Protein AF-A0A8S3AF58-F1 (afdb_monomer)

Organism: NCBI:txid392030

Secondary structure (DSSP, 8-state):
-HHHHHHHHTTGGGGS-HHHHHHHHHHT----------HHHHHHH--HHHHHHHHHHHTT--

Mean 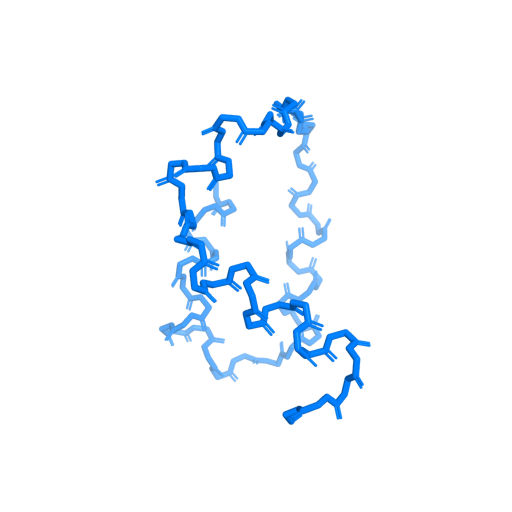predicted aligned error: 7.17 Å

Solvent-accessible surface area (backbone atoms only — not comparable to full-atom values): 3980 Å² total; per-residue (Å²): 111,66,70,63,53,59,61,33,44,83,55,83,45,58,84,53,56,69,68,61,52,51,51,56,61,63,69,62,72,62,90,72,82,76,72,81,88,49,72,71,57,47,66,72,75,46,54,77,65,57,53,53,50,52,55,32,52,77,66,64,75,107

pLDDT: mean 84.44, std 9.33, range [60.5, 95.44]

Sequence (62 aa):
FRRRLLSLLGFQFRTFTPGMVLNLIQQAVYPETKEDFTASLIEQNFTDYDLRRLESYTRNLV

InterPro domains:
  IPR027992 Possible tRNA binding domain [PF13725] (1-62)

Radius of gyration: 16.05 Å; Cα contacts (8 Å, |Δi|>4): 10; chains: 1; bounding box: 37×23×33 Å

Foldseek 3Di:
DLVVLVVCCVPVCVPPDPVVSVVVNVVPDDPDPPDDDDPVVCVVPDDPVRVVVVVCVVVVVD

Structure (mmCIF, N/CA/C/O backbone):
data_AF-A0A8S3AF58-F1
#
_entry.id   AF-A0A8S3AF58-F1
#
loop_
_atom_site.group_PDB
_atom_site.id
_atom_site.type_symbol
_atom_site.label_atom_id
_atom_site.label_alt_id
_atom_site.label_comp_id
_atom_site.label_asym_id
_atom_site.label_entity_id
_atom_site.label_seq_id
_atom_site.pdbx_PDB_ins_code
_atom_site.Cartn_x
_atom_site.Cartn_y
_atom_site.Cartn_z
_atom_site.occupancy
_atom_site.B_iso_or_equiv
_atom_site.auth_seq_id
_atom_site.auth_comp_id
_atom_site.auth_asym_id
_atom_site.auth_atom_id
_atom_site.pdbx_PDB_model_num
ATOM 1 N N . PHE A 1 1 ? 18.841 3.594 2.301 1.00 70.50 1 PHE A N 1
ATOM 2 C CA . PHE A 1 1 ? 18.656 2.995 0.957 1.00 70.50 1 PHE A CA 1
ATOM 3 C C . PHE A 1 1 ? 17.250 2.408 0.749 1.00 70.50 1 PHE A C 1
ATOM 5 O O . PHE A 1 1 ? 16.656 2.690 -0.285 1.00 70.50 1 PHE A O 1
ATOM 12 N N . ARG A 1 2 ? 16.662 1.702 1.738 1.00 77.88 2 ARG A N 1
ATOM 13 C CA . ARG A 1 2 ? 15.322 1.067 1.658 1.00 77.88 2 ARG A CA 1
ATOM 14 C C . ARG A 1 2 ? 14.200 1.961 1.104 1.00 77.88 2 ARG A C 1
ATOM 16 O O . ARG A 1 2 ? 13.557 1.568 0.141 1.00 77.88 2 ARG A O 1
ATOM 23 N N . ARG A 1 3 ? 13.997 3.175 1.640 1.00 80.06 3 ARG A N 1
ATOM 24 C CA . ARG A 1 3 ? 12.936 4.099 1.165 1.00 80.06 3 ARG A CA 1
ATOM 25 C C . ARG A 1 3 ? 13.055 4.423 -0.330 1.00 80.06 3 ARG A C 1
ATOM 27 O O . ARG A 1 3 ? 12.072 4.32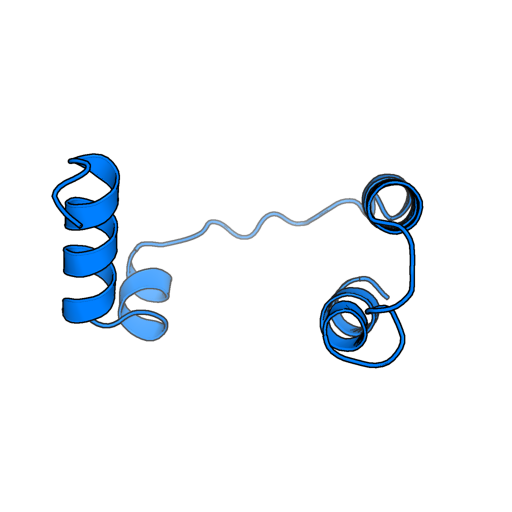6 -1.048 1.00 80.06 3 ARG A O 1
ATOM 34 N N . ARG A 1 4 ? 14.268 4.728 -0.809 1.00 84.38 4 ARG A N 1
ATOM 35 C CA . ARG A 1 4 ? 14.532 4.996 -2.235 1.00 84.38 4 ARG A CA 1
ATOM 36 C C . ARG A 1 4 ? 14.303 3.753 -3.094 1.00 84.38 4 ARG A C 1
ATOM 38 O O . ARG A 1 4 ? 13.740 3.874 -4.173 1.00 84.38 4 ARG A O 1
ATOM 45 N N . LEU A 1 5 ? 14.712 2.578 -2.610 1.00 84.88 5 LEU A N 1
ATOM 46 C CA . LEU A 1 5 ? 14.465 1.312 -3.301 1.00 84.88 5 LEU A CA 1
ATOM 47 C C . LEU A 1 5 ? 12.962 1.057 -3.458 1.00 84.88 5 LEU A C 1
ATOM 49 O O . LEU A 1 5 ? 12.524 0.795 -4.571 1.00 84.88 5 LEU A O 1
ATOM 53 N N . LEU A 1 6 ? 12.176 1.214 -2.384 1.00 85.88 6 LEU A N 1
ATOM 54 C CA . LEU A 1 6 ? 10.715 1.071 -2.417 1.00 85.88 6 LEU A CA 1
ATOM 55 C C . LEU A 1 6 ? 10.067 2.054 -3.397 1.00 85.88 6 LEU A C 1
ATOM 57 O O . LEU A 1 6 ? 9.215 1.654 -4.184 1.00 85.88 6 LEU A O 1
ATOM 61 N N . SER A 1 7 ? 10.515 3.314 -3.413 1.00 88.12 7 SER A N 1
ATOM 62 C CA . SER A 1 7 ? 10.032 4.292 -4.391 1.00 88.12 7 SER A CA 1
ATOM 63 C C . SER A 1 7 ? 10.334 3.876 -5.830 1.00 88.12 7 SER A C 1
ATOM 65 O O . SER A 1 7 ? 9.505 4.103 -6.697 1.00 88.12 7 SER A O 1
ATOM 67 N N . LEU A 1 8 ? 11.477 3.239 -6.106 1.00 89.25 8 LEU A N 1
ATOM 68 C CA . LEU A 1 8 ? 11.853 2.818 -7.461 1.00 89.25 8 LEU A CA 1
ATOM 69 C C . LEU A 1 8 ? 11.113 1.562 -7.956 1.00 89.25 8 LEU A C 1
ATOM 71 O O . LEU A 1 8 ? 11.104 1.335 -9.168 1.00 89.25 8 LEU A O 1
ATOM 75 N N . LEU A 1 9 ? 10.451 0.795 -7.074 1.00 87.44 9 LEU A N 1
ATOM 76 C CA . LEU A 1 9 ? 9.653 -0.387 -7.451 1.00 87.44 9 LEU A CA 1
ATOM 77 C C . LEU A 1 9 ? 8.516 -0.049 -8.418 1.00 87.44 9 LEU A C 1
ATOM 79 O O . LEU A 1 9 ? 8.254 -0.808 -9.346 1.00 87.44 9 LEU A O 1
ATOM 83 N N . GLY A 1 10 ? 7.881 1.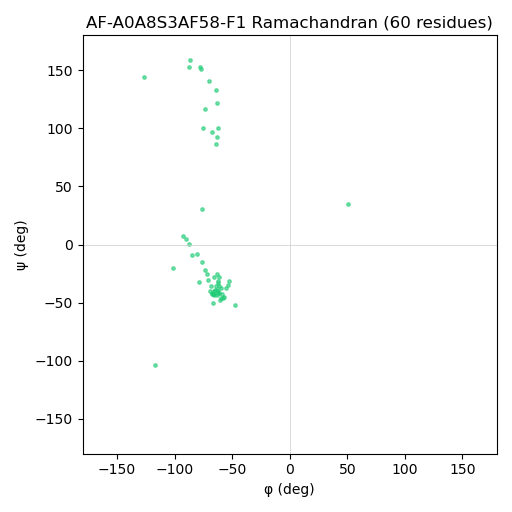110 -8.236 1.00 85.25 10 GLY A N 1
ATOM 84 C CA . GLY A 1 10 ? 6.830 1.603 -9.130 1.00 85.25 10 GLY A CA 1
ATOM 85 C C . GLY A 1 10 ? 7.342 2.264 -10.415 1.00 85.25 10 GLY A C 1
ATOM 86 O O . GLY A 1 10 ? 6.541 2.571 -11.293 1.00 85.25 10 GLY A O 1
ATOM 87 N N . PHE A 1 11 ? 8.656 2.483 -10.536 1.00 88.31 11 PHE A N 1
ATOM 88 C CA . PHE A 1 11 ? 9.283 3.169 -11.668 1.00 88.31 11 PHE A CA 1
ATOM 89 C C . PHE A 1 11 ? 10.238 2.224 -12.407 1.00 88.31 11 PHE A C 1
ATOM 91 O O . PHE A 1 11 ? 9.808 1.346 -13.151 1.00 88.31 11 PHE A O 1
ATOM 98 N N . GLN A 1 12 ? 11.545 2.393 -12.204 1.00 82.81 12 GLN A N 1
ATOM 99 C CA . GLN A 1 12 ? 12.584 1.722 -12.985 1.00 82.81 12 GLN A CA 1
ATOM 100 C C . GLN A 1 12 ? 12.695 0.224 -12.677 1.00 82.81 12 GLN A C 1
ATOM 102 O O . GLN A 1 12 ? 13.124 -0.535 -13.539 1.00 82.81 12 GLN A O 1
ATOM 107 N N . PHE A 1 13 ? 12.288 -0.216 -11.483 1.00 86.00 13 PHE A N 1
ATOM 108 C CA . PHE A 1 13 ? 12.374 -1.624 -11.077 1.00 86.00 13 PHE A CA 1
ATOM 109 C C . PHE A 1 13 ? 11.101 -2.424 -11.372 1.00 86.00 13 PHE A C 1
ATOM 111 O O . PHE A 1 13 ? 11.020 -3.593 -11.006 1.00 86.00 13 PHE A O 1
ATOM 118 N N . ARG A 1 14 ? 10.126 -1.849 -12.087 1.00 86.81 14 ARG A N 1
ATOM 119 C CA . ARG A 1 14 ? 8.909 -2.565 -12.505 1.00 86.81 14 ARG A CA 1
ATOM 120 C C . ARG A 1 14 ? 9.198 -3.738 -13.452 1.00 86.81 14 ARG A C 1
ATOM 122 O O . ARG A 1 14 ? 8.411 -4.674 -13.525 1.00 86.81 14 ARG A O 1
ATOM 129 N N . THR A 1 15 ? 10.308 -3.684 -14.185 1.00 89.00 15 THR A N 1
ATOM 130 C CA . THR A 1 15 ? 10.748 -4.740 -15.112 1.00 89.00 15 THR A CA 1
ATOM 131 C C . THR A 1 15 ? 11.533 -5.856 -14.426 1.00 89.00 15 THR A C 1
ATOM 133 O O . THR A 1 15 ? 11.828 -6.869 -15.057 1.00 89.00 15 THR A O 1
ATOM 136 N N . PHE A 1 16 ? 11.901 -5.683 -13.153 1.00 88.88 16 PHE A N 1
ATOM 137 C CA . PHE A 1 16 ? 12.682 -6.674 -12.425 1.00 88.88 16 PHE A CA 1
ATOM 138 C C . PHE A 1 16 ? 11.791 -7.829 -11.981 1.00 88.88 16 PHE A C 1
ATOM 140 O O . PHE A 1 16 ? 10.591 -7.672 -11.749 1.00 88.88 16 PHE A O 1
ATOM 147 N N . THR A 1 17 ? 12.386 -9.011 -11.828 1.00 91.81 17 THR A N 1
ATOM 148 C CA . THR A 1 17 ? 11.641 -10.164 -11.329 1.00 91.81 17 THR A CA 1
ATOM 149 C C . THR A 1 17 ? 11.305 -9.970 -9.845 1.00 91.81 17 THR A C 1
ATOM 151 O O . THR A 1 17 ? 12.156 -9.506 -9.074 1.00 91.81 17 THR A O 1
ATOM 154 N N . PRO A 1 18 ? 10.100 -10.370 -9.395 1.00 87.88 18 PRO A N 1
ATOM 155 C CA . PRO A 1 18 ? 9.719 -10.248 -7.989 1.00 87.88 18 PRO A CA 1
ATOM 156 C C . PRO A 1 18 ? 10.707 -10.940 -7.043 1.00 87.88 18 PRO A C 1
ATOM 158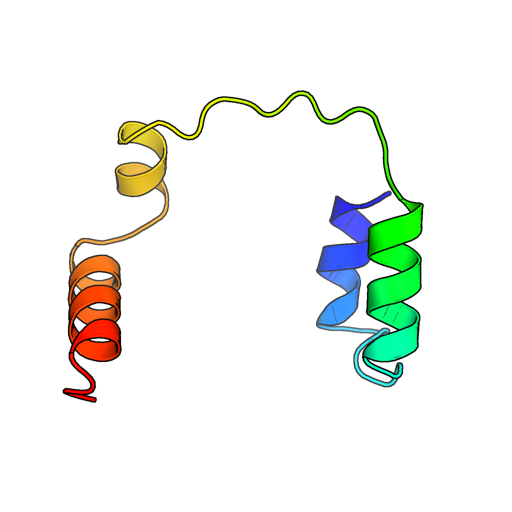 O O . PRO A 1 18 ? 11.031 -10.405 -5.988 1.00 87.88 18 PRO A O 1
ATOM 161 N N . GLY A 1 19 ? 11.252 -12.095 -7.445 1.00 90.06 19 GLY A N 1
ATOM 162 C CA . GLY A 1 19 ? 12.227 -12.842 -6.644 1.00 90.06 19 GLY A CA 1
ATOM 163 C C . GLY A 1 19 ? 13.527 -12.073 -6.390 1.00 90.06 19 GLY A C 1
ATOM 164 O O . GLY A 1 19 ? 14.023 -12.065 -5.265 1.00 90.06 19 GLY A O 1
ATOM 165 N N . MET A 1 20 ? 14.051 -11.371 -7.401 1.00 87.69 20 MET A N 1
ATOM 166 C CA . MET A 1 20 ? 15.257 -10.549 -7.254 1.00 87.69 20 MET A CA 1
ATOM 167 C C . MET A 1 20 ? 15.015 -9.370 -6.306 1.00 87.69 20 MET A C 1
ATOM 169 O O . MET A 1 20 ? 15.829 -9.097 -5.427 1.00 87.69 20 MET A O 1
ATOM 173 N N . VAL A 1 21 ? 13.872 -8.696 -6.446 1.00 88.31 21 VAL A N 1
ATOM 174 C CA . VAL A 1 21 ? 13.494 -7.567 -5.587 1.00 88.31 21 VAL A CA 1
ATOM 175 C C . VAL A 1 21 ? 13.321 -8.004 -4.131 1.00 88.31 21 VAL A C 1
ATOM 177 O O . VAL A 1 21 ? 13.810 -7.326 -3.227 1.00 88.31 21 VAL A O 1
ATOM 180 N N . LEU A 1 22 ? 12.665 -9.143 -3.894 1.00 87.69 22 LEU A N 1
ATOM 181 C CA . LEU A 1 22 ? 12.481 -9.688 -2.549 1.00 87.69 22 LEU A CA 1
ATOM 182 C C . LEU A 1 22 ? 13.818 -10.017 -1.887 1.00 87.69 22 LEU A C 1
ATOM 184 O O . LEU A 1 22 ? 14.010 -9.676 -0.722 1.00 87.69 22 LEU A O 1
ATOM 188 N N . ASN A 1 23 ? 14.754 -10.603 -2.636 1.00 88.12 23 ASN A N 1
ATOM 189 C CA . ASN A 1 23 ? 16.096 -10.888 -2.140 1.00 88.12 23 ASN A CA 1
ATOM 190 C C . ASN A 1 23 ? 16.823 -9.597 -1.711 1.00 88.12 23 ASN A C 1
ATOM 192 O O . ASN A 1 23 ? 17.326 -9.514 -0.593 1.00 88.12 23 ASN A O 1
ATOM 196 N N . LEU A 1 24 ? 16.769 -8.541 -2.530 1.00 85.31 24 LEU A N 1
ATOM 197 C CA . LEU A 1 24 ? 17.364 -7.237 -2.204 1.00 85.31 24 LEU A CA 1
ATOM 198 C C . LEU A 1 24 ? 16.739 -6.578 -0.962 1.00 85.31 24 LEU A C 1
ATOM 200 O O . LEU A 1 24 ? 17.452 -5.982 -0.156 1.00 85.31 24 LEU A O 1
ATOM 204 N N . ILE A 1 25 ? 15.414 -6.672 -0.791 1.00 84.50 25 ILE A N 1
ATOM 205 C CA . ILE A 1 25 ? 14.719 -6.137 0.394 1.00 84.50 25 ILE A CA 1
ATOM 206 C C . ILE A 1 25 ? 15.110 -6.925 1.647 1.00 84.50 25 ILE A C 1
ATOM 208 O O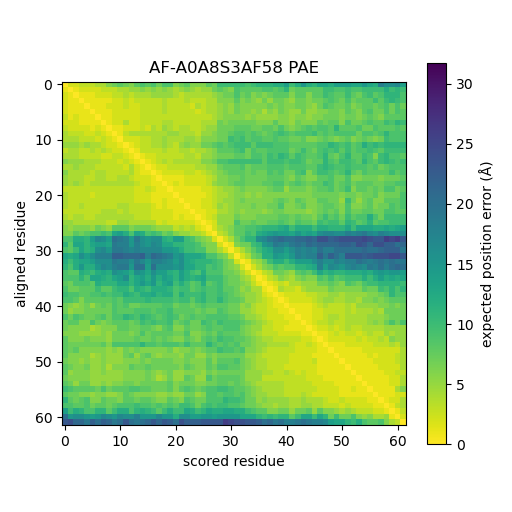 . ILE A 1 25 ? 15.350 -6.321 2.690 1.00 84.50 25 ILE A O 1
ATOM 212 N N . GLN A 1 26 ? 15.185 -8.253 1.542 1.00 83.44 26 GLN A N 1
ATOM 213 C CA . GLN A 1 26 ? 15.549 -9.134 2.650 1.00 83.44 26 GLN A CA 1
ATOM 214 C C . GLN A 1 26 ? 17.009 -8.980 3.059 1.00 83.44 26 GLN A C 1
ATOM 216 O O . GLN A 1 26 ? 17.295 -9.050 4.239 1.00 83.44 26 GLN A O 1
ATOM 221 N N . GLN A 1 27 ? 17.932 -8.749 2.126 1.00 78.12 27 GLN A N 1
ATOM 222 C CA . GLN A 1 27 ? 19.345 -8.522 2.447 1.00 78.12 27 GLN A CA 1
ATOM 223 C C . GLN A 1 27 ? 19.602 -7.146 3.068 1.00 78.12 27 GLN A C 1
ATOM 225 O O . GLN A 1 27 ? 20.588 -6.959 3.775 1.00 78.12 27 GLN A O 1
ATOM 230 N N . ALA A 1 28 ? 18.705 -6.183 2.853 1.00 70.81 28 ALA A N 1
ATOM 231 C CA . ALA A 1 28 ? 18.784 -4.852 3.440 1.00 70.81 28 ALA A CA 1
ATOM 232 C C . ALA A 1 28 ? 18.377 -4.815 4.931 1.00 70.81 28 ALA A C 1
ATOM 234 O O . ALA A 1 28 ? 17.861 -3.784 5.370 1.00 70.81 28 ALA A O 1
ATOM 235 N N . VAL A 1 29 ? 18.589 -5.898 5.705 1.00 63.03 29 VAL A N 1
ATOM 236 C CA . VAL A 1 29 ? 18.346 -5.942 7.161 1.00 63.03 29 VAL A CA 1
ATOM 237 C C . VAL A 1 29 ? 19.284 -4.962 7.863 1.00 63.03 29 VAL A C 1
ATOM 239 O O . VAL A 1 29 ? 20.372 -5.302 8.320 1.00 63.03 29 VAL A O 1
ATOM 242 N N . TYR A 1 30 ? 18.853 -3.713 7.947 1.00 61.97 30 TYR A N 1
ATOM 243 C CA . TYR A 1 30 ? 19.320 -2.795 8.969 1.00 61.97 30 TYR A CA 1
ATOM 244 C C . TYR A 1 30 ? 18.610 -3.144 10.284 1.00 61.97 30 TYR A C 1
ATOM 246 O O . TYR A 1 30 ? 17.478 -3.635 10.244 1.00 61.97 30 TYR A O 1
ATOM 254 N N . PRO A 1 31 ? 19.234 -2.900 11.449 1.00 63.03 31 PRO A N 1
ATOM 255 C CA . PRO A 1 31 ? 18.535 -2.987 12.722 1.00 63.03 31 PRO A CA 1
ATOM 256 C C . PRO A 1 31 ? 17.423 -1.933 12.715 1.00 63.03 31 PRO A C 1
ATOM 258 O O . PRO A 1 31 ? 17.681 -0.739 12.845 1.00 63.03 31 PRO A O 1
ATOM 261 N N . GLU A 1 32 ? 16.191 -2.359 12.446 1.00 62.56 32 GLU A N 1
ATOM 262 C CA . GLU A 1 32 ? 15.046 -1.457 12.419 1.00 62.56 32 GLU A CA 1
ATOM 263 C C . GLU A 1 32 ? 14.686 -1.082 13.850 1.00 62.56 32 GLU A C 1
ATOM 265 O O . GLU A 1 32 ? 14.250 -1.928 14.633 1.00 62.56 32 GLU A O 1
ATOM 270 N N . THR A 1 33 ? 14.806 0.203 14.173 1.00 60.50 33 THR A N 1
ATOM 271 C CA . THR A 1 33 ? 13.998 0.805 15.229 1.00 60.50 33 THR A CA 1
ATOM 272 C C . THR A 1 33 ? 12.552 0.706 14.754 1.00 60.50 33 THR A C 1
ATOM 274 O O . THR A 1 33 ? 12.091 1.522 13.959 1.00 60.50 33 THR A O 1
ATOM 277 N N . LYS A 1 34 ? 11.860 -0.371 15.132 1.00 67.81 34 LYS A N 1
ATOM 278 C CA . LYS A 1 34 ? 10.421 -0.483 14.913 1.00 67.81 34 LYS A CA 1
ATOM 279 C C . LYS A 1 34 ? 9.775 0.551 15.821 1.00 67.81 34 LYS A C 1
ATOM 281 O O . LYS A 1 34 ? 9.644 0.315 17.015 1.00 67.81 34 LYS A O 1
ATOM 286 N N . GLU A 1 35 ? 9.469 1.720 15.274 1.00 73.12 35 GLU A N 1
ATOM 287 C CA . GLU A 1 35 ? 8.591 2.653 15.965 1.00 73.12 35 GLU A CA 1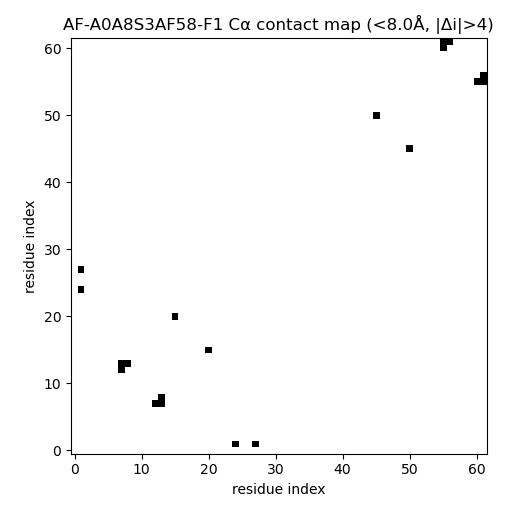
ATOM 288 C C . GLU A 1 35 ? 7.216 2.003 16.096 1.00 73.12 35 GLU A C 1
ATOM 290 O O . GLU A 1 35 ? 6.703 1.408 15.140 1.00 73.12 35 GLU A O 1
ATOM 295 N N . ASP A 1 36 ? 6.648 2.076 17.296 1.00 78.94 36 ASP A N 1
ATOM 296 C CA . ASP A 1 36 ? 5.351 1.486 17.572 1.00 78.94 36 ASP A CA 1
ATOM 297 C C . ASP A 1 36 ? 4.277 2.172 16.728 1.00 78.94 36 ASP A C 1
ATOM 299 O O . ASP A 1 36 ? 4.051 3.386 16.779 1.00 78.94 36 ASP A O 1
ATOM 303 N N . PHE A 1 37 ? 3.591 1.364 15.928 1.00 79.62 37 PHE A N 1
ATOM 304 C CA . PHE A 1 37 ? 2.522 1.836 15.070 1.00 79.62 37 PHE A CA 1
ATOM 305 C C . PHE A 1 37 ? 1.276 2.099 15.926 1.00 79.62 37 PHE A C 1
ATOM 307 O O . PHE A 1 37 ? 0.576 1.174 16.334 1.00 79.62 37 PHE A O 1
ATOM 314 N N . THR A 1 38 ? 1.036 3.371 16.252 1.00 87.50 38 THR A N 1
ATOM 315 C CA . THR A 1 38 ? -0.055 3.806 17.141 1.00 87.50 38 THR A CA 1
ATOM 316 C C . THR A 1 38 ? -1.356 4.049 16.367 1.00 87.50 38 THR A C 1
ATOM 318 O O . THR A 1 38 ? -1.325 4.441 15.202 1.00 87.50 38 THR A O 1
ATOM 321 N N . ALA A 1 39 ? -2.512 3.899 17.026 1.00 84.75 39 ALA A N 1
ATOM 322 C CA . ALA A 1 39 ? -3.829 4.195 16.445 1.00 84.75 39 ALA A CA 1
ATOM 323 C C . ALA A 1 39 ? -3.939 5.618 15.856 1.00 84.75 39 ALA A C 1
ATOM 325 O O . ALA A 1 39 ? -4.531 5.803 14.797 1.00 84.75 39 ALA A O 1
ATOM 326 N N . SER A 1 40 ? -3.283 6.609 16.466 1.00 86.12 40 SER A N 1
ATOM 327 C CA . SER A 1 40 ? -3.242 7.986 15.958 1.00 86.12 40 SER A CA 1
ATOM 328 C C . SER A 1 40 ? -2.580 8.115 14.581 1.00 86.12 40 SER A C 1
ATOM 330 O O . SER A 1 40 ? -2.975 8.965 13.787 1.00 86.12 40 SER A O 1
ATOM 332 N N . LEU A 1 41 ? -1.594 7.268 14.259 1.00 87.69 41 LEU A N 1
ATOM 333 C CA . LEU A 1 41 ? -0.987 7.233 12.926 1.00 87.69 41 LEU A CA 1
ATOM 334 C C . LEU A 1 41 ? -1.954 6.654 11.890 1.00 87.69 41 LEU A C 1
ATOM 336 O O . LEU A 1 41 ? -1.899 7.049 10.728 1.00 87.69 41 LEU A O 1
ATOM 340 N N . ILE A 1 42 ? -2.844 5.744 12.292 1.00 86.50 42 ILE A N 1
ATOM 341 C CA . ILE A 1 42 ? -3.859 5.171 11.400 1.00 86.50 42 ILE A CA 1
ATOM 342 C C . ILE A 1 42 ? -4.855 6.255 11.001 1.00 86.50 42 ILE A C 1
ATOM 344 O O . ILE A 1 42 ? -5.062 6.466 9.811 1.00 86.50 42 ILE A O 1
ATOM 348 N N . GLU A 1 43 ? -5.388 6.986 11.979 1.00 88.12 43 GLU A N 1
ATOM 349 C CA . GLU A 1 43 ? -6.345 8.078 11.752 1.00 88.12 43 GLU A CA 1
ATOM 350 C C . GLU A 1 43 ? -5.758 9.221 10.903 1.00 88.12 43 GLU A C 1
ATOM 352 O O . GLU A 1 43 ? -6.484 9.895 10.179 1.00 88.12 43 GLU A O 1
ATOM 357 N N . GLN A 1 44 ? -4.437 9.434 10.950 1.00 89.00 44 GLN A N 1
ATOM 358 C CA . GLN A 1 44 ? -3.756 10.435 10.118 1.00 89.00 44 GLN A CA 1
ATOM 359 C C . GLN A 1 44 ? -3.526 9.986 8.668 1.00 89.00 44 GLN A C 1
ATOM 361 O O . GLN A 1 44 ? -3.487 10.828 7.773 1.00 89.00 44 GLN A O 1
ATOM 366 N N . ASN A 1 45 ? -3.314 8.687 8.429 1.00 90.38 45 ASN A N 1
ATOM 367 C CA . ASN A 1 45 ? -2.925 8.169 7.111 1.00 90.38 45 ASN A CA 1
ATOM 368 C C . ASN A 1 45 ? -4.085 7.533 6.331 1.00 90.38 45 ASN A C 1
ATOM 370 O O . ASN A 1 45 ? -3.982 7.403 5.112 1.00 90.38 45 ASN A O 1
ATOM 374 N N . PHE A 1 46 ? -5.163 7.128 7.005 1.00 91.81 46 PHE A N 1
ATOM 375 C CA . PHE A 1 46 ? -6.301 6.434 6.406 1.00 91.81 46 PHE A CA 1
ATOM 376 C C . PHE A 1 46 ? -7.610 7.137 6.740 1.00 91.81 46 PHE A C 1
ATOM 378 O O . PHE A 1 46 ? -7.806 7.622 7.850 1.00 91.81 46 PHE A O 1
ATOM 385 N N . THR A 1 47 ? -8.537 7.144 5.784 1.00 92.75 47 THR A N 1
ATOM 386 C CA . THR A 1 47 ? -9.901 7.617 6.030 1.00 92.75 47 THR A CA 1
ATOM 387 C C . THR A 1 47 ? -10.783 6.491 6.575 1.00 92.75 47 THR A C 1
ATOM 389 O O . THR A 1 47 ? -10.532 5.310 6.318 1.00 92.75 47 THR A O 1
ATOM 392 N N . ASP A 1 48 ? -11.888 6.838 7.243 1.00 90.88 48 ASP A N 1
ATOM 393 C CA . ASP A 1 48 ? -12.913 5.864 7.660 1.00 90.88 48 ASP A CA 1
ATOM 394 C C . ASP A 1 48 ? -13.405 4.994 6.493 1.00 90.88 48 ASP A C 1
ATOM 396 O O . ASP A 1 48 ? -13.764 3.827 6.664 1.00 90.88 48 ASP A O 1
ATOM 400 N N . TYR A 1 49 ? -13.419 5.556 5.283 1.00 93.31 49 TYR A N 1
ATOM 401 C CA . TYR A 1 4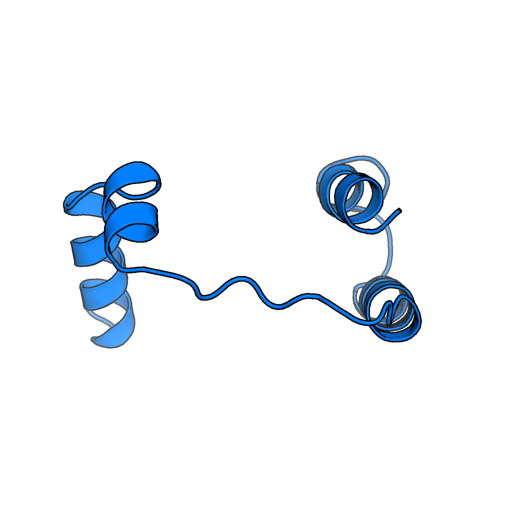9 ? -13.792 4.837 4.073 1.00 93.31 49 TYR A CA 1
ATOM 402 C C . TYR A 1 49 ? -12.770 3.753 3.700 1.00 93.31 49 TYR A C 1
ATOM 404 O O . TYR A 1 49 ? -13.164 2.637 3.355 1.00 93.31 49 TYR A O 1
ATOM 412 N N . ASP A 1 50 ? -11.472 4.041 3.817 1.00 93.75 50 ASP A N 1
ATOM 413 C CA . ASP A 1 50 ? -10.410 3.066 3.548 1.00 93.75 50 ASP A CA 1
ATOM 414 C C . ASP A 1 50 ? -10.478 1.887 4.527 1.00 93.75 50 ASP A C 1
ATOM 416 O O . ASP A 1 50 ? -10.345 0.730 4.118 1.00 93.75 50 ASP A O 1
ATOM 420 N N . LEU A 1 51 ? -10.778 2.162 5.802 1.00 92.12 51 LEU A N 1
ATOM 421 C CA . LEU A 1 51 ? -10.962 1.132 6.829 1.00 92.12 51 LEU A CA 1
ATOM 422 C C . LEU A 1 51 ? -12.199 0.262 6.561 1.00 92.12 51 LEU A C 1
ATOM 424 O O . LEU A 1 51 ? -12.120 -0.964 6.640 1.00 92.12 51 LEU A O 1
ATOM 428 N N . ARG A 1 52 ? -13.326 0.862 6.158 1.00 93.31 52 ARG A N 1
ATOM 429 C CA . ARG A 1 52 ? -14.530 0.106 5.760 1.00 93.31 52 ARG A CA 1
ATOM 430 C C . ARG A 1 52 ? -14.296 -0.756 4.517 1.00 93.31 52 ARG A C 1
ATOM 432 O O . ARG A 1 52 ? -14.827 -1.865 4.424 1.00 93.31 52 ARG A O 1
ATOM 439 N N . ARG A 1 53 ? -13.487 -0.287 3.559 1.00 94.25 53 ARG A N 1
ATOM 440 C CA . ARG A 1 53 ? -13.072 -1.102 2.402 1.00 94.25 53 ARG A CA 1
ATOM 441 C C . ARG A 1 53 ? -12.204 -2.276 2.826 1.00 94.25 53 ARG A C 1
ATOM 443 O O . ARG A 1 53 ? -12.433 -3.382 2.344 1.00 94.25 53 ARG A O 1
ATOM 450 N N . LEU A 1 54 ? -11.260 -2.057 3.742 1.00 93.31 54 LEU A N 1
ATOM 451 C CA . LEU A 1 54 ? -10.449 -3.134 4.304 1.00 93.31 54 LEU A CA 1
ATOM 452 C C . LEU A 1 54 ? -11.334 -4.202 4.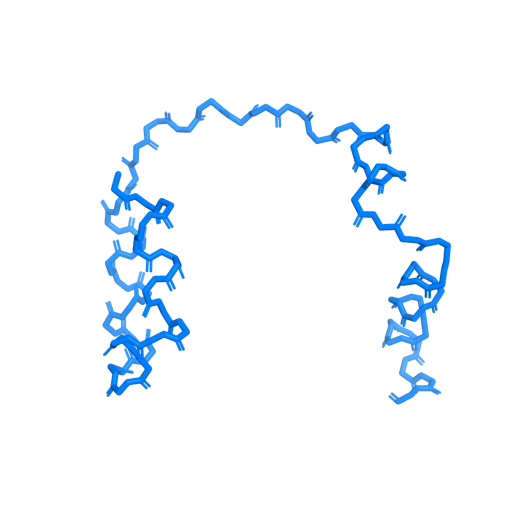969 1.00 93.31 54 LEU A C 1
ATOM 454 O O . LEU A 1 54 ? -11.168 -5.384 4.682 1.00 93.31 54 LEU A O 1
ATOM 458 N N . GLU A 1 55 ? -12.318 -3.797 5.776 1.00 94.19 55 GLU A N 1
ATOM 459 C CA . GLU A 1 55 ? -13.290 -4.707 6.406 1.00 94.19 55 GLU A CA 1
ATOM 460 C C . GLU A 1 55 ? -14.160 -5.457 5.380 1.00 94.19 55 GLU A C 1
ATOM 462 O O . GLU A 1 55 ? -14.523 -6.617 5.573 1.00 94.19 55 GLU A O 1
ATOM 467 N N . SER A 1 56 ? -14.478 -4.823 4.254 1.00 94.62 56 SER A N 1
ATOM 468 C CA . SER A 1 56 ? -15.226 -5.475 3.175 1.00 94.62 56 SER A CA 1
ATOM 469 C C . SER A 1 56 ? -14.387 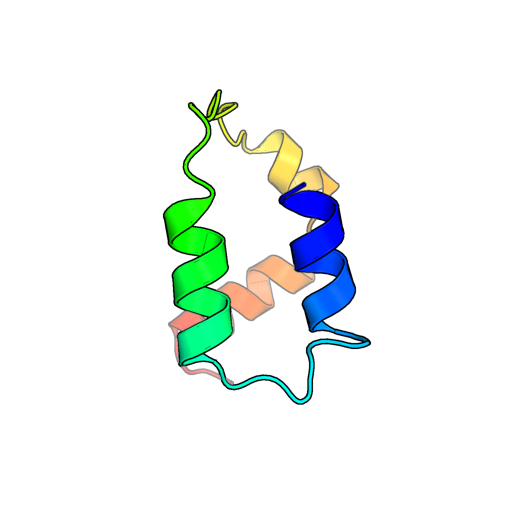-6.552 2.474 1.00 94.62 56 SER A C 1
ATOM 471 O O . SER A 1 56 ? -14.902 -7.640 2.208 1.00 94.62 56 SER A O 1
ATOM 473 N N . TYR A 1 57 ? -13.089 -6.303 2.243 1.00 95.31 57 TYR A N 1
ATOM 474 C CA . TYR A 1 57 ? -12.167 -7.299 1.680 1.00 95.31 57 TYR A CA 1
ATOM 475 C C . TYR A 1 57 ? -11.953 -8.495 2.611 1.00 95.31 57 TYR A C 1
ATOM 477 O O . TYR A 1 57 ? -11.912 -9.626 2.137 1.00 95.31 57 TYR A O 1
ATOM 485 N N . THR A 1 58 ? -11.864 -8.291 3.931 1.00 93.25 58 THR A N 1
ATOM 486 C CA . THR A 1 58 ? -11.710 -9.416 4.876 1.00 93.25 58 THR A CA 1
ATOM 487 C C . THR A 1 58 ? -12.938 -10.320 4.915 1.00 93.25 58 THR A C 1
ATOM 489 O O . THR A 1 58 ? -12.818 -11.516 5.174 1.00 93.25 58 THR A O 1
ATOM 492 N N . ARG A 1 59 ? -14.118 -9.767 4.622 1.00 95.44 59 ARG A N 1
ATOM 493 C CA . ARG A 1 59 ? -15.373 -10.516 4.499 1.00 95.44 59 ARG A CA 1
ATOM 494 C C . ARG A 1 59 ? -15.617 -11.074 3.093 1.00 95.44 59 ARG A C 1
ATOM 496 O O . ARG A 1 59 ? -16.642 -11.718 2.895 1.00 95.44 59 ARG A O 1
ATOM 503 N N . ASN A 1 60 ? -14.706 -10.849 2.139 1.00 89.19 60 ASN A N 1
ATOM 504 C CA . ASN A 1 60 ? -14.886 -11.178 0.718 1.00 89.19 60 ASN A CA 1
ATOM 505 C C . ASN A 1 60 ? -16.210 -10.629 0.146 1.00 89.19 60 ASN A C 1
ATOM 507 O O . ASN A 1 60 ? -16.868 -11.281 -0.661 1.00 89.19 60 ASN A O 1
ATOM 511 N N . LEU A 1 61 ? -16.637 -9.453 0.620 1.00 84.38 61 LEU A N 1
ATOM 512 C CA . LEU A 1 61 ? -17.879 -8.792 0.196 1.00 84.38 61 LEU A CA 1
ATOM 513 C C . LEU A 1 61 ? -17.673 -7.854 -1.007 1.00 84.38 61 LEU A C 1
ATOM 515 O O . LEU A 1 61 ? -18.606 -7.158 -1.406 1.00 84.38 61 LEU A O 1
ATOM 519 N N . VAL A 1 62 ? -16.459 -7.834 -1.567 1.00 63.44 62 VAL A N 1
ATOM 520 C CA . VAL A 1 62 ? -16.031 -7.097 -2.767 1.00 63.44 62 VAL A CA 1
ATOM 521 C C . VAL A 1 62 ? -15.157 -8.011 -3.609 1.00 63.44 62 VAL A C 1
ATOM 523 O O . VAL A 1 62 ? -14.302 -8.694 -2.999 1.00 63.44 62 VAL A O 1
#